Protein AF-A0A1B9DKJ1-F1 (afdb_monomer_lite)

Organism: NCBI:txid1763534

Secondary structure (DSSP, 8-state):
---TT--EEESS-GGGS-HHHHHHHHHHHHHHHHHSSHHHHHHHHIIIIIHHHSPPPPTTSTTHHHHHHHHHHHHHHHHHHHHHHEEE-

Foldseek 3Di:
DQPPQWAKDWPDDLVPDDPLLNVLLVLLSVLCSVQVDDVRSLVVCCVPPLCVPLNQDDPPDPCRVVSVVVSVVSSVSSVCSCVPTMDID

Sequence (89 aa):
MIDKTQRWILNVPQEELTLQQRKDAMIMLGMLNVCGDYATAIIKVKELWVNGILPLIPTNDEGYNARKVARHLAMKRLKNAYFFHITQA

Radius of gyration: 14.61 Å; chains: 1; bounding box: 38×31×33 Å

Structure (mmCIF, N/CA/C/O backbone):
data_AF-A0A1B9DKJ1-F1
#
_entry.id   AF-A0A1B9DKJ1-F1
#
loop_
_atom_site.group_PDB
_atom_site.id
_atom_site.type_symbol
_atom_site.label_atom_id
_atom_site.label_alt_id
_atom_site.label_comp_id
_atom_site.label_asym_id
_atom_site.label_entity_id
_atom_site.label_seq_id
_atom_site.pdbx_PDB_ins_code
_atom_site.Cartn_x
_atom_site.Cartn_y
_atom_site.Cartn_z
_atom_site.occupancy
_atom_site.B_iso_or_equiv
_atom_site.auth_seq_id
_atom_site.auth_comp_id
_atom_site.auth_asym_id
_atom_site.auth_atom_id
_atom_site.pdbx_PDB_model_num
ATOM 1 N N . MET A 1 1 ? -17.622 -17.036 4.598 1.00 42.88 1 MET A N 1
ATOM 2 C CA . MET A 1 1 ? -18.326 -15.887 5.208 1.00 42.88 1 MET A CA 1
ATOM 3 C C . MET A 1 1 ? -17.260 -14.950 5.739 1.00 42.88 1 MET A C 1
ATOM 5 O O . MET A 1 1 ? -16.457 -15.411 6.533 1.00 42.88 1 MET A O 1
ATOM 9 N N . ILE A 1 2 ? -17.180 -13.707 5.256 1.00 50.03 2 ILE A N 1
ATOM 10 C CA . ILE A 1 2 ? -16.305 -12.701 5.878 1.00 50.03 2 ILE A CA 1
ATOM 11 C C . ILE A 1 2 ? -16.949 -12.377 7.221 1.00 50.03 2 ILE A C 1
ATOM 13 O O . ILE A 1 2 ? -18.091 -11.907 7.247 1.00 50.03 2 ILE A O 1
ATOM 17 N N . ASP A 1 3 ? -16.266 -12.716 8.308 1.00 48.84 3 ASP A N 1
ATOM 18 C CA . ASP A 1 3 ? -16.691 -12.356 9.651 1.00 48.84 3 ASP A CA 1
ATOM 19 C C . ASP A 1 3 ? -16.769 -10.824 9.726 1.00 48.84 3 ASP A C 1
ATOM 21 O O . ASP A 1 3 ? -15.773 -10.119 9.568 1.00 48.84 3 ASP A O 1
ATOM 25 N N . LYS A 1 4 ? -17.987 -10.287 9.838 1.00 53.44 4 LYS A N 1
ATOM 26 C CA . LYS A 1 4 ? -18.231 -8.836 9.797 1.00 53.44 4 LYS A CA 1
ATOM 27 C C . LYS A 1 4 ? -17.841 -8.142 11.104 1.00 53.44 4 LYS A C 1
ATOM 29 O O . LYS A 1 4 ? -17.998 -6.927 11.186 1.00 53.44 4 LYS A O 1
ATOM 34 N N . THR A 1 5 ? -17.384 -8.893 12.104 1.00 59.22 5 THR A N 1
ATOM 35 C CA . THR A 1 5 ? -17.098 -8.377 13.446 1.00 59.22 5 THR A CA 1
ATOM 36 C C . THR A 1 5 ? -15.740 -7.687 13.564 1.00 59.22 5 THR A C 1
ATOM 38 O O . THR A 1 5 ? -15.569 -6.899 14.482 1.00 59.22 5 THR A O 1
ATOM 41 N N . GLN A 1 6 ? -14.814 -7.887 12.617 1.00 70.31 6 GLN A N 1
ATOM 42 C CA . GLN A 1 6 ? -13.531 -7.174 12.576 1.00 70.31 6 GLN A CA 1
ATOM 43 C C . GLN A 1 6 ? -13.336 -6.488 11.224 1.00 70.31 6 GLN A C 1
ATOM 45 O O . GLN A 1 6 ? -12.760 -7.043 10.287 1.00 70.31 6 GLN A O 1
ATOM 50 N N . ARG A 1 7 ? -13.850 -5.260 11.107 1.00 88.19 7 ARG A N 1
ATOM 51 C CA . ARG A 1 7 ? -13.582 -4.395 9.952 1.00 88.19 7 ARG A CA 1
ATOM 52 C C . ARG A 1 7 ? -12.423 -3.463 10.250 1.00 88.19 7 ARG A C 1
ATOM 54 O O . ARG A 1 7 ? -12.314 -2.907 11.335 1.00 88.19 7 ARG A O 1
ATOM 61 N N . TRP A 1 8 ? -11.592 -3.253 9.243 1.00 93.88 8 TRP A N 1
ATOM 62 C CA . TRP A 1 8 ? -10.532 -2.260 9.286 1.00 93.88 8 TRP A CA 1
ATOM 63 C C . TRP A 1 8 ? -11.097 -0.905 8.864 1.00 93.88 8 TRP A C 1
ATOM 65 O O . TRP A 1 8 ? -11.793 -0.812 7.846 1.00 93.88 8 TRP A O 1
ATOM 75 N N . ILE A 1 9 ? -10.793 0.137 9.634 1.00 95.38 9 ILE A N 1
ATOM 76 C CA . ILE A 1 9 ? -11.256 1.515 9.431 1.00 95.38 9 ILE A CA 1
ATOM 77 C C . ILE A 1 9 ? -10.088 2.498 9.535 1.00 95.38 9 ILE A C 1
ATOM 79 O O . ILE A 1 9 ? -9.001 2.139 9.989 1.00 95.38 9 ILE A O 1
ATOM 83 N N .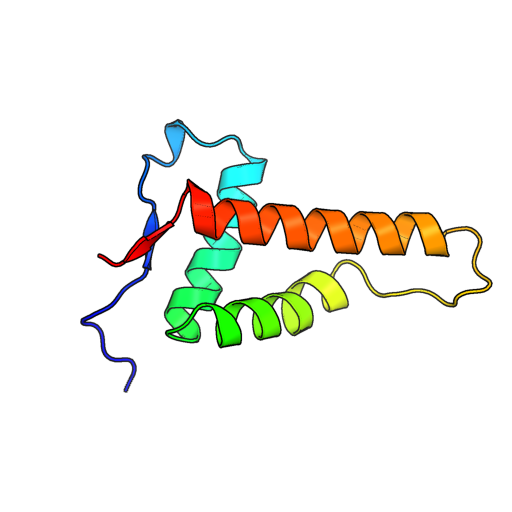 LEU A 1 10 ? -10.309 3.750 9.129 1.00 95.94 10 LEU A N 1
ATOM 84 C CA . LEU A 1 10 ? -9.363 4.819 9.441 1.00 95.94 10 LEU A CA 1
ATOM 85 C C . LEU A 1 10 ? -9.420 5.155 10.933 1.00 95.94 10 LEU A C 1
ATOM 87 O O . LEU A 1 10 ? -10.503 5.211 11.509 1.00 95.94 10 LEU A O 1
ATOM 91 N N . ASN A 1 11 ? -8.263 5.415 11.538 1.00 94.50 11 ASN A N 1
ATOM 92 C CA . ASN A 1 11 ? -8.167 5.908 12.918 1.00 94.50 11 ASN A CA 1
ATOM 93 C C . ASN A 1 11 ? -8.186 7.448 13.012 1.00 94.50 11 ASN A C 1
ATOM 95 O O . ASN A 1 11 ? -8.189 7.990 14.113 1.00 94.50 11 ASN A O 1
ATOM 99 N N . VAL A 1 12 ? -8.184 8.138 11.868 1.00 92.56 12 VAL A N 1
ATOM 100 C CA . VAL A 1 12 ? -8.231 9.599 11.743 1.00 92.56 12 VAL A CA 1
ATOM 101 C C . VAL A 1 12 ? -9.272 10.011 10.696 1.00 92.56 12 VAL A C 1
ATOM 103 O O . VAL A 1 12 ? -9.538 9.239 9.764 1.00 92.56 12 VAL A O 1
ATOM 106 N N . PRO A 1 13 ? -9.851 11.220 10.800 1.00 93.62 13 PRO A N 1
ATOM 107 C CA . PRO A 1 13 ? -10.680 11.793 9.745 1.00 93.62 13 PRO A CA 1
ATOM 108 C C . PRO A 1 13 ? -9.933 11.856 8.407 1.00 93.62 13 PRO A C 1
ATOM 110 O O . PRO A 1 13 ? -8.723 12.091 8.353 1.00 93.62 13 PRO A O 1
ATOM 113 N N . GLN A 1 14 ? -10.648 11.668 7.294 1.00 91.56 14 GLN A N 1
ATOM 114 C CA . GLN A 1 14 ? -10.023 11.706 5.966 1.00 91.56 14 GLN A CA 1
ATOM 115 C C . GLN A 1 14 ? -9.434 13.084 5.666 1.00 91.56 14 GLN A C 1
ATOM 117 O O . GLN A 1 14 ? -8.417 13.189 4.984 1.00 91.56 14 GLN A O 1
ATOM 122 N N . GLU A 1 15 ? -10.062 14.134 6.183 1.00 94.44 15 GLU A N 1
ATOM 123 C CA . GLU A 1 15 ? -9.716 15.538 6.001 1.00 94.44 15 GLU A CA 1
ATOM 124 C C . GLU A 1 15 ? -8.280 15.840 6.449 1.00 94.44 15 GLU A C 1
ATOM 126 O O . GLU A 1 15 ? -7.595 16.627 5.798 1.00 94.44 15 GLU A O 1
ATOM 131 N N . GLU A 1 16 ? -7.800 15.141 7.479 1.00 94.69 16 GLU A N 1
ATOM 132 C CA . GLU A 1 16 ? -6.460 15.296 8.058 1.00 94.69 16 GLU A CA 1
ATOM 133 C C . GLU A 1 16 ? -5.359 14.611 7.235 1.00 94.69 16 GLU A C 1
ATOM 135 O O . GLU A 1 16 ? -4.170 14.879 7.407 1.00 94.69 16 GLU A O 1
ATOM 140 N N . LEU A 1 17 ? -5.738 13.738 6.300 1.00 95.31 17 LEU A N 1
ATOM 141 C CA . LEU A 1 17 ? -4.805 13.055 5.414 1.00 95.31 17 LEU A CA 1
ATOM 142 C C . LEU A 1 17 ? -4.547 13.882 4.152 1.00 95.31 17 LEU A C 1
ATOM 144 O O . LEU A 1 17 ? -5.476 14.381 3.510 1.00 95.31 17 LEU A O 1
ATOM 148 N N . THR A 1 18 ? -3.289 13.932 3.709 1.00 96.44 18 THR A N 1
ATOM 149 C CA . THR A 1 18 ? -2.955 14.421 2.362 1.00 96.44 18 THR A CA 1
ATOM 150 C C . THR A 1 18 ? -3.608 13.541 1.293 1.00 96.44 18 THR A C 1
ATOM 152 O O . THR A 1 18 ? -3.895 12.364 1.520 1.00 96.44 18 THR A O 1
ATOM 155 N N . LEU A 1 19 ? -3.779 14.065 0.074 1.00 95.44 19 LEU A N 1
ATOM 156 C CA . LEU A 1 19 ? -4.358 13.298 -1.037 1.00 95.44 19 LEU A CA 1
ATOM 157 C C . LEU A 1 19 ? -3.635 11.960 -1.276 1.00 95.44 19 LEU A C 1
ATOM 159 O O . LEU A 1 19 ? -4.277 10.953 -1.574 1.00 95.44 19 LEU A O 1
ATOM 163 N N . GLN A 1 20 ? -2.307 11.939 -1.136 1.00 93.19 20 GLN A N 1
ATOM 164 C CA . GLN A 1 20 ? -1.522 10.718 -1.301 1.00 93.19 20 GLN A CA 1
ATOM 165 C C . GLN A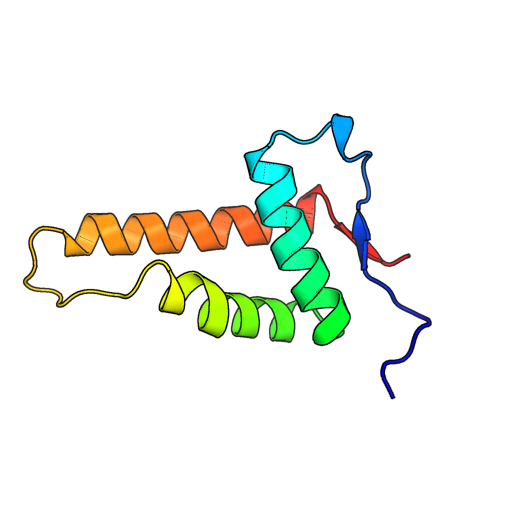 1 20 ? -1.790 9.717 -0.169 1.00 93.19 20 GLN A C 1
ATOM 167 O O . GLN A 1 20 ? -2.037 8.547 -0.451 1.00 93.19 20 GLN A O 1
ATOM 172 N N . GLN A 1 21 ? -1.816 10.174 1.087 1.00 95.25 21 GLN A N 1
ATOM 173 C CA . GLN A 1 21 ? -2.146 9.319 2.232 1.00 95.25 21 GLN A CA 1
ATOM 174 C C . GLN A 1 21 ? -3.560 8.749 2.128 1.00 95.25 21 GLN A C 1
ATOM 176 O O . GLN A 1 21 ? -3.736 7.564 2.383 1.00 95.25 21 GLN A O 1
ATOM 181 N N . ARG A 1 22 ? -4.548 9.543 1.689 1.00 96.00 22 ARG A N 1
ATOM 182 C CA . ARG A 1 22 ? -5.916 9.050 1.450 1.00 96.00 22 ARG A CA 1
ATOM 183 C C . ARG A 1 22 ? -5.920 7.911 0.440 1.00 96.00 22 ARG A C 1
ATOM 185 O O . ARG A 1 22 ? -6.499 6.866 0.706 1.00 96.00 22 ARG A O 1
ATOM 192 N N . LYS A 1 23 ? -5.249 8.085 -0.703 1.00 93.81 23 LYS A N 1
ATOM 193 C CA . LYS A 1 23 ? -5.158 7.042 -1.737 1.00 93.81 23 LYS A CA 1
ATOM 194 C C . LYS A 1 23 ? -4.516 5.769 -1.189 1.00 93.81 23 LY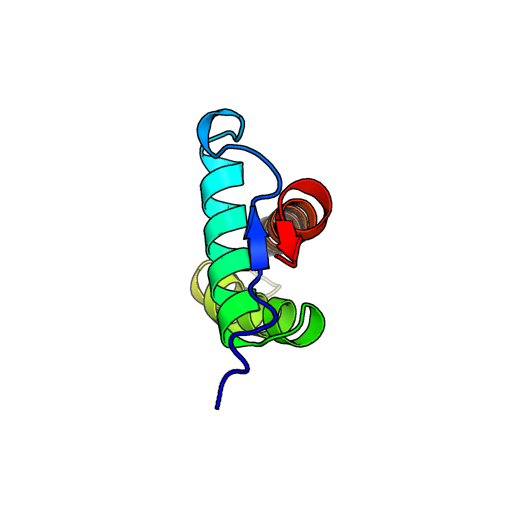S A C 1
ATOM 196 O O . LYS A 1 23 ? -5.089 4.693 -1.334 1.00 93.81 23 LYS A O 1
ATOM 201 N N . ASP A 1 24 ? -3.363 5.901 -0.537 1.00 94.75 24 ASP A N 1
ATOM 202 C CA . ASP A 1 24 ? -2.626 4.760 0.011 1.00 94.75 24 ASP A CA 1
ATOM 203 C C . ASP A 1 24 ? -3.438 4.045 1.113 1.00 94.75 24 ASP A C 1
ATOM 205 O O . ASP A 1 24 ? -3.525 2.816 1.118 1.00 94.75 24 ASP A O 1
ATOM 209 N N . ALA A 1 25 ? -4.108 4.798 1.993 1.00 95.88 25 ALA A N 1
ATOM 210 C CA . ALA A 1 25 ? -4.960 4.250 3.045 1.00 95.88 25 ALA A CA 1
ATOM 211 C C . ALA A 1 25 ? -6.200 3.544 2.484 1.00 95.88 25 ALA A C 1
ATOM 213 O O . ALA A 1 25 ? -6.517 2.446 2.927 1.00 95.88 25 ALA A O 1
ATOM 214 N N . MET A 1 26 ? -6.860 4.105 1.467 1.00 94.38 26 MET A N 1
ATOM 215 C CA . MET A 1 26 ? -8.031 3.481 0.839 1.00 94.38 26 MET A CA 1
ATOM 216 C C . MET A 1 26 ? -7.684 2.169 0.127 1.00 94.38 26 MET A C 1
ATOM 218 O O . MET A 1 26 ? -8.427 1.195 0.246 1.00 94.38 26 MET A O 1
ATOM 222 N N . ILE A 1 27 ? -6.543 2.111 -0.569 1.00 93.62 27 ILE A N 1
ATOM 223 C CA . ILE A 1 27 ? -6.054 0.868 -1.188 1.00 93.62 27 ILE A CA 1
ATOM 224 C C . ILE A 1 27 ? -5.816 -0.193 -0.110 1.00 93.62 27 ILE A C 1
ATOM 226 O O . ILE A 1 27 ? -6.276 -1.329 -0.240 1.00 93.62 27 ILE A O 1
ATOM 230 N N . MET A 1 28 ? -5.119 0.181 0.966 1.00 95.44 28 MET A N 1
ATOM 231 C CA . MET A 1 28 ? -4.789 -0.751 2.039 1.00 95.44 28 MET A CA 1
ATOM 232 C C . MET A 1 28 ? -6.040 -1.215 2.797 1.00 95.44 28 MET A C 1
ATOM 234 O O . MET A 1 28 ? -6.191 -2.409 3.035 1.00 95.44 28 MET A O 1
ATOM 238 N N . LEU A 1 29 ? -6.976 -0.312 3.105 1.00 94.88 29 LEU A N 1
ATOM 239 C CA . LEU A 1 29 ? -8.258 -0.635 3.739 1.00 94.88 29 LEU A CA 1
ATOM 240 C C . LEU A 1 29 ? -9.103 -1.588 2.905 1.00 94.88 29 LEU A C 1
ATOM 242 O O . LEU A 1 29 ? -9.674 -2.530 3.454 1.00 94.88 29 LEU A O 1
ATOM 246 N N . GLY A 1 30 ? -9.191 -1.359 1.593 1.00 93.69 30 GLY A N 1
ATOM 247 C CA . GLY A 1 30 ? -9.904 -2.265 0.697 1.00 93.69 30 GLY A CA 1
ATOM 248 C C . GLY A 1 30 ? -9.329 -3.678 0.774 1.00 93.69 30 GLY A C 1
ATOM 249 O O . GLY A 1 30 ? -10.066 -4.647 0.920 1.00 93.69 30 GLY A O 1
ATOM 250 N N . MET A 1 31 ? -8.002 -3.791 0.770 1.00 93.56 31 MET A N 1
ATOM 251 C CA . MET A 1 31 ? -7.315 -5.083 0.798 1.00 93.56 31 MET A CA 1
ATOM 252 C C . MET A 1 31 ? -7.407 -5.767 2.160 1.00 93.56 31 MET A C 1
ATOM 254 O O . MET A 1 31 ? -7.651 -6.967 2.211 1.00 93.56 31 MET A O 1
ATOM 258 N N . LEU A 1 32 ? -7.296 -5.018 3.255 1.00 94.38 32 LEU A N 1
ATOM 259 C CA . LEU A 1 32 ? -7.483 -5.533 4.612 1.00 94.38 32 LEU A CA 1
ATOM 260 C C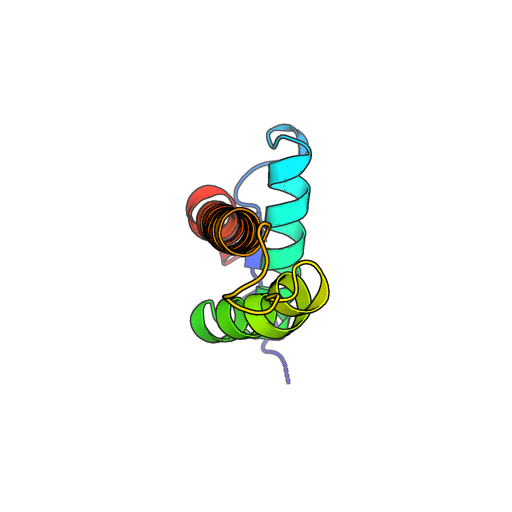 . LEU A 1 32 ? -8.901 -6.057 4.835 1.00 94.38 32 LEU A C 1
ATOM 262 O O . LEU A 1 32 ? -9.072 -7.146 5.367 1.00 94.38 32 LEU A O 1
ATOM 266 N N . ASN A 1 33 ? -9.919 -5.329 4.376 1.00 94.00 33 ASN A N 1
ATOM 267 C CA . ASN A 1 33 ? -11.310 -5.761 4.522 1.00 94.00 33 ASN A CA 1
ATOM 268 C C . ASN A 1 33 ? -11.683 -6.938 3.603 1.00 94.00 33 ASN A C 1
ATOM 270 O O . ASN A 1 33 ? -12.655 -7.637 3.878 1.00 94.00 33 ASN A O 1
ATOM 274 N N . VAL A 1 34 ? -10.922 -7.175 2.530 1.00 92.00 34 VAL A N 1
ATOM 275 C CA . VAL A 1 34 ? -11.061 -8.374 1.685 1.00 92.00 34 VAL A CA 1
ATOM 276 C C . VAL A 1 34 ? -10.305 -9.567 2.273 1.00 92.00 34 VAL A C 1
ATOM 278 O O . VAL A 1 34 ? -10.814 -10.683 2.239 1.00 92.00 34 VAL A O 1
ATOM 281 N N . CYS A 1 35 ? -9.094 -9.348 2.791 1.00 92.38 35 CYS A N 1
ATOM 282 C CA . CYS A 1 35 ? -8.191 -10.422 3.209 1.00 92.38 35 CYS A CA 1
ATOM 283 C C . CYS A 1 35 ? -8.324 -10.805 4.690 1.00 92.38 35 CYS A C 1
ATOM 285 O O . CYS A 1 35 ? -7.901 -11.890 5.067 1.00 92.38 35 CYS A O 1
ATOM 287 N N . GLY A 1 36 ? -8.881 -9.933 5.530 1.00 90.00 36 GLY A N 1
ATOM 288 C CA . GLY A 1 36 ? -9.029 -10.130 6.974 1.00 90.00 36 GLY A CA 1
ATOM 289 C C . GLY A 1 36 ? -7.782 -9.765 7.783 1.00 90.00 36 GLY A C 1
ATOM 290 O O . GLY A 1 36 ? -7.909 -9.175 8.854 1.00 90.00 36 GLY A O 1
ATOM 291 N N . ASP A 1 37 ? -6.583 -10.029 7.259 1.00 91.38 37 ASP A N 1
ATOM 292 C CA . ASP A 1 37 ? -5.320 -9.782 7.959 1.00 91.38 37 ASP A CA 1
ATOM 293 C C . ASP A 1 37 ? -4.290 -8.989 7.133 1.00 91.38 37 ASP A C 1
ATOM 295 O O . ASP A 1 37 ? -4.314 -8.940 5.899 1.00 91.38 37 ASP A O 1
ATOM 299 N N . TYR A 1 38 ? -3.344 -8.367 7.842 1.00 92.06 38 TYR A N 1
ATOM 300 C CA . TYR A 1 38 ? -2.294 -7.535 7.255 1.00 92.06 38 TYR A CA 1
ATOM 301 C C . TYR A 1 38 ? -1.316 -8.310 6.360 1.00 92.06 38 TYR A C 1
ATOM 303 O O . TYR A 1 38 ? -0.901 -7.790 5.319 1.00 92.06 38 TYR A O 1
ATOM 311 N N . ALA A 1 39 ? -0.929 -9.530 6.741 1.00 93.50 39 ALA A N 1
ATOM 312 C CA . ALA A 1 39 ? 0.068 -10.303 6.006 1.00 93.50 39 ALA A CA 1
ATOM 313 C C . ALA A 1 39 ? -0.474 -10.731 4.635 1.00 93.50 39 ALA A C 1
ATOM 315 O O . ALA A 1 39 ? 0.201 -10.567 3.616 1.00 93.50 39 ALA A O 1
ATOM 316 N N . THR A 1 40 ? -1.721 -11.187 4.580 1.00 94.62 40 THR A N 1
ATOM 317 C CA . THR A 1 40 ? -2.389 -11.524 3.321 1.00 94.62 40 THR A CA 1
ATOM 318 C C . THR A 1 40 ? -2.665 -10.268 2.489 1.00 94.62 40 THR A C 1
ATOM 320 O O . THR A 1 40 ? -2.379 -10.245 1.286 1.00 94.62 40 THR A O 1
ATOM 323 N N . ALA A 1 41 ? -3.131 -9.182 3.118 1.00 94.94 41 ALA A N 1
ATOM 324 C CA . ALA A 1 41 ? -3.406 -7.923 2.426 1.00 94.94 41 ALA A CA 1
ATOM 325 C C . ALA A 1 41 ? -2.155 -7.339 1.752 1.00 94.94 41 ALA A C 1
ATOM 327 O O . ALA A 1 41 ? -2.218 -6.923 0.595 1.00 94.94 41 ALA A O 1
ATOM 328 N N . ILE A 1 42 ? -0.996 -7.341 2.423 1.00 95.00 42 ILE A N 1
ATOM 329 C CA . ILE A 1 42 ? 0.230 -6.765 1.853 1.00 95.00 42 ILE A CA 1
ATOM 330 C C . ILE A 1 42 ? 0.767 -7.589 0.674 1.00 95.00 42 ILE A C 1
ATOM 332 O O . ILE A 1 42 ? 1.306 -7.018 -0.280 1.00 95.00 42 ILE A O 1
ATOM 336 N N . ILE A 1 43 ? 0.587 -8.915 0.704 1.00 94.81 43 ILE A N 1
ATOM 337 C CA . ILE A 1 43 ? 0.902 -9.800 -0.425 1.00 94.81 43 ILE A CA 1
ATOM 338 C C . ILE A 1 43 ? -0.005 -9.450 -1.607 1.00 94.81 43 ILE A C 1
ATOM 340 O O . ILE A 1 43 ? 0.498 -9.171 -2.698 1.00 94.81 43 ILE A O 1
ATOM 344 N N . LYS A 1 44 ? -1.322 -9.358 -1.382 1.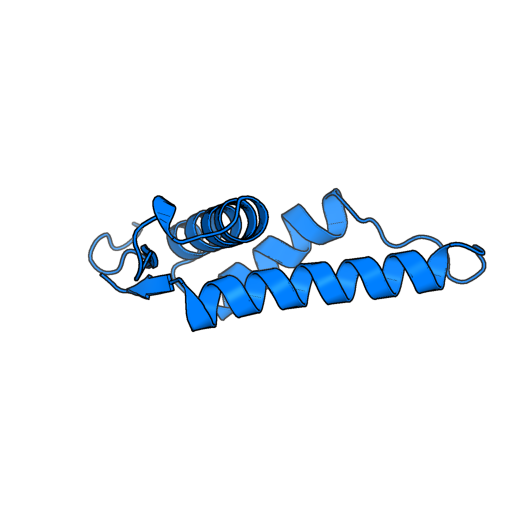00 93.38 44 LYS A N 1
ATOM 345 C CA . LYS A 1 44 ? -2.291 -9.040 -2.440 1.00 93.38 44 LYS A CA 1
ATOM 346 C C . LYS A 1 44 ? -2.100 -7.651 -3.037 1.00 93.38 44 LYS A C 1
ATOM 348 O O . LYS A 1 44 ? -2.145 -7.505 -4.256 1.00 93.38 44 LYS A O 1
ATOM 353 N N . VAL A 1 45 ? -1.798 -6.646 -2.219 1.00 93.31 45 VAL A N 1
ATOM 354 C CA . VAL A 1 45 ? -1.444 -5.299 -2.692 1.00 93.31 45 VAL A CA 1
ATOM 355 C C . VAL A 1 45 ? -0.202 -5.337 -3.581 1.00 93.31 45 VAL A C 1
ATOM 357 O O . VAL A 1 45 ? -0.174 -4.712 -4.641 1.00 93.31 45 VAL A O 1
ATOM 360 N N . LYS A 1 46 ? 0.838 -6.075 -3.183 1.00 93.25 46 LYS A N 1
ATOM 361 C CA . LYS A 1 46 ? 2.055 -6.191 -3.992 1.00 93.25 46 LYS A CA 1
ATOM 362 C C . LYS A 1 46 ? 1.760 -6.841 -5.347 1.00 93.25 46 LYS A C 1
ATOM 364 O O . LYS A 1 46 ? 2.238 -6.344 -6.366 1.00 93.25 46 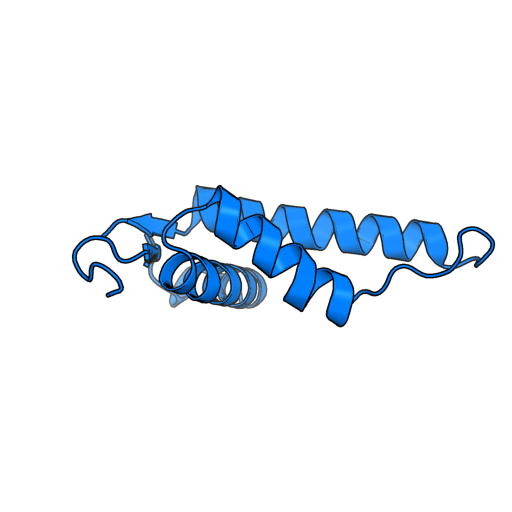LYS A O 1
ATOM 369 N N . GLU A 1 47 ? 0.986 -7.924 -5.350 1.00 91.25 47 GLU A N 1
ATOM 370 C CA . GLU A 1 47 ? 0.600 -8.669 -6.553 1.00 91.25 47 GLU A CA 1
ATOM 371 C C . GLU A 1 47 ? -0.261 -7.840 -7.507 1.00 91.25 47 GLU A C 1
ATOM 373 O O . GLU A 1 47 ? 0.076 -7.713 -8.680 1.00 91.25 47 GLU A O 1
ATOM 378 N N . LEU A 1 48 ? -1.354 -7.263 -7.010 1.00 88.06 48 LEU A N 1
ATOM 379 C CA . LEU A 1 48 ? -2.374 -6.636 -7.851 1.00 88.06 48 LEU A CA 1
ATOM 380 C C . LEU A 1 48 ? -2.048 -5.180 -8.177 1.00 88.06 48 LEU A C 1
ATOM 382 O O . LEU A 1 48 ? -2.276 -4.726 -9.294 1.00 88.06 48 LEU A O 1
ATOM 386 N N . TRP A 1 49 ? -1.502 -4.441 -7.211 1.00 84.88 49 TRP A N 1
ATOM 387 C CA . TRP A 1 49 ? -1.282 -3.006 -7.355 1.00 84.88 49 TRP A CA 1
ATOM 388 C C . TRP A 1 49 ? 0.147 -2.697 -7.790 1.00 84.88 49 TRP A C 1
ATOM 390 O O . TRP A 1 49 ? 0.370 -2.106 -8.843 1.00 84.88 49 TRP A O 1
ATOM 400 N N . VAL A 1 50 ? 1.147 -3.115 -7.008 1.00 86.50 50 VAL A N 1
ATOM 401 C CA . VAL A 1 50 ? 2.537 -2.702 -7.267 1.00 86.50 50 VAL A CA 1
ATOM 402 C C . VAL A 1 50 ? 3.113 -3.386 -8.500 1.00 86.50 50 VAL A C 1
ATOM 404 O O . VAL A 1 50 ? 3.765 -2.726 -9.305 1.00 86.50 50 VAL A O 1
ATOM 407 N N . ASN A 1 51 ? 2.873 -4.683 -8.687 1.00 89.25 51 ASN A N 1
ATOM 408 C CA . ASN A 1 51 ? 3.322 -5.380 -9.892 1.00 89.25 51 ASN A CA 1
ATOM 409 C C . ASN A 1 51 ? 2.520 -4.989 -11.138 1.00 89.25 51 ASN A C 1
ATOM 411 O O . ASN A 1 51 ? 3.113 -4.942 -12.210 1.00 89.25 51 ASN A O 1
ATOM 415 N N . GLY A 1 52 ? 1.231 -4.664 -10.995 1.00 86.00 52 GLY A N 1
ATOM 416 C CA . GLY A 1 52 ? 0.389 -4.224 -12.110 1.00 86.00 52 GLY A CA 1
ATOM 417 C C . GLY A 1 52 ? 0.711 -2.809 -12.599 1.00 86.00 52 GLY A C 1
ATOM 418 O O . GLY A 1 52 ? 0.844 -2.585 -13.796 1.00 86.00 52 GLY A O 1
ATOM 419 N N . ILE A 1 53 ? 0.877 -1.849 -11.683 1.00 85.25 53 ILE A N 1
ATOM 420 C CA . ILE A 1 53 ? 1.060 -0.424 -12.026 1.00 85.25 53 ILE A CA 1
ATOM 421 C C . ILE A 1 53 ? 2.533 -0.068 -12.246 1.00 85.25 53 ILE A C 1
ATOM 423 O O . ILE A 1 53 ? 2.863 0.794 -13.060 1.00 85.25 53 ILE A O 1
ATOM 427 N N . LEU A 1 54 ? 3.439 -0.712 -11.508 1.00 86.12 54 LEU A N 1
ATOM 428 C CA . LEU A 1 54 ? 4.881 -0.482 -11.595 1.00 86.12 54 LEU A CA 1
ATOM 429 C C . LEU A 1 54 ? 5.593 -1.795 -11.933 1.00 86.12 54 LEU A C 1
ATOM 431 O O . LEU A 1 54 ? 6.343 -2.297 -11.089 1.00 86.12 54 LEU A O 1
ATOM 435 N N . PRO A 1 55 ? 5.381 -2.372 -13.129 1.00 90.06 55 PRO A N 1
ATOM 436 C CA . PRO A 1 55 ? 6.028 -3.620 -13.508 1.00 90.06 55 PRO A CA 1
ATOM 437 C C . PRO A 1 55 ? 7.550 -3.486 -13.424 1.00 90.06 55 PRO A C 1
ATOM 439 O O . PRO A 1 55 ? 8.121 -2.416 -13.664 1.00 90.06 55 PRO A O 1
ATOM 442 N N . LEU A 1 56 ? 8.209 -4.572 -13.019 1.00 90.31 56 LEU A N 1
ATOM 443 C CA . LEU A 1 56 ? 9.664 -4.623 -13.013 1.00 90.31 56 LEU A CA 1
ATOM 444 C C . LEU A 1 56 ? 10.135 -4.768 -14.463 1.00 90.31 56 LEU A C 1
ATOM 446 O O . LEU A 1 56 ? 9.682 -5.667 -15.165 1.00 90.31 56 LEU A O 1
ATOM 450 N N . ILE A 1 57 ? 11.019 -3.878 -14.892 1.00 92.56 57 ILE A N 1
ATOM 451 C CA . ILE A 1 57 ? 11.638 -3.942 -16.218 1.00 92.56 57 ILE A CA 1
ATOM 452 C C . ILE A 1 57 ? 12.914 -4.803 -16.160 1.00 92.56 57 ILE A C 1
ATOM 454 O O . ILE A 1 57 ? 13.369 -5.124 -15.054 1.00 92.56 57 ILE A O 1
ATOM 458 N N . PRO A 1 58 ? 13.485 -5.211 -17.305 1.00 95.62 58 PRO A N 1
ATOM 459 C CA . PRO A 1 58 ? 14.747 -5.948 -17.345 1.00 95.62 58 PRO A CA 1
ATOM 460 C C . PRO A 1 58 ? 15.889 -5.234 -16.603 1.00 95.62 58 PRO A C 1
ATOM 462 O O . PRO A 1 58 ? 15.946 -4.009 -16.556 1.00 95.62 58 PRO A O 1
ATOM 465 N N . THR A 1 59 ? 16.819 -5.993 -16.017 1.00 94.75 59 THR A N 1
ATOM 466 C CA . THR A 1 59 ? 17.920 -5.447 -15.192 1.00 94.75 59 THR A CA 1
ATOM 467 C C . THR A 1 59 ? 18.965 -4.662 -15.978 1.00 94.75 59 THR A C 1
ATOM 469 O O . THR A 1 59 ? 19.745 -3.926 -15.384 1.00 94.75 59 THR A O 1
ATOM 472 N N . ASN A 1 60 ? 19.011 -4.862 -17.292 1.00 95.44 60 ASN A N 1
ATOM 473 C CA . ASN A 1 60 ? 19.888 -4.161 -18.225 1.00 95.44 60 ASN A CA 1
ATOM 474 C C . ASN A 1 60 ? 19.280 -2.853 -18.756 1.00 95.44 60 ASN A C 1
ATOM 476 O O . ASN A 1 60 ? 19.954 -2.142 -19.492 1.00 95.44 60 ASN A O 1
ATOM 480 N N . ASP A 1 61 ? 18.030 -2.543 -18.408 1.00 96.38 61 ASP A N 1
ATOM 481 C CA . ASP A 1 61 ? 17.381 -1.288 -18.779 1.00 96.38 61 ASP A CA 1
ATOM 482 C C . ASP A 1 61 ? 17.891 -0.137 -17.892 1.00 96.38 61 ASP A C 1
ATOM 484 O O . ASP A 1 61 ? 17.986 -0.274 -16.666 1.00 96.38 61 ASP A O 1
ATOM 488 N N . GLU A 1 62 ? 18.192 1.019 -18.492 1.00 93.69 62 GLU A N 1
ATOM 489 C CA . GLU A 1 62 ? 18.678 2.214 -17.785 1.00 93.69 62 GLU A CA 1
ATOM 490 C C . GLU A 1 62 ? 17.704 2.683 -16.685 1.00 93.69 62 GLU A C 1
ATOM 492 O O . GLU A 1 62 ? 18.114 3.201 -15.642 1.00 93.69 62 GLU A O 1
ATOM 497 N N . GLY A 1 63 ? 16.402 2.434 -16.856 1.00 93.19 63 GLY A N 1
ATOM 498 C CA . GLY A 1 63 ? 15.360 2.772 -15.891 1.00 93.19 63 GLY A CA 1
ATOM 499 C C . GLY A 1 63 ? 15.211 1.787 -14.725 1.00 93.19 63 GLY A C 1
ATOM 500 O O . GLY A 1 63 ? 14.393 2.031 -13.828 1.00 93.19 63 GLY A O 1
ATOM 501 N N . TYR A 1 64 ? 15.957 0.673 -14.700 1.00 94.75 64 TYR A N 1
ATOM 502 C CA . TYR A 1 64 ? 15.706 -0.434 -13.770 1.00 94.75 64 TYR A CA 1
ATOM 503 C C . TYR A 1 64 ? 15.784 0.006 -12.309 1.00 94.75 64 TYR A C 1
ATOM 505 O O . TYR A 1 64 ? 14.872 -0.245 -11.514 1.00 94.75 64 TYR A O 1
ATOM 513 N N . ASN A 1 65 ? 16.857 0.712 -11.947 1.00 94.62 65 ASN A N 1
ATOM 514 C CA . ASN A 1 65 ? 17.077 1.154 -10.572 1.00 94.62 65 ASN A CA 1
ATOM 515 C C . ASN A 1 65 ? 16.015 2.164 -10.127 1.00 94.62 65 ASN A C 1
ATOM 517 O O . ASN A 1 65 ? 15.480 2.041 -9.023 1.00 94.62 65 ASN A O 1
ATOM 521 N N . ALA A 1 66 ? 15.633 3.099 -11.000 1.00 93.94 66 ALA A N 1
ATOM 522 C CA . ALA A 1 66 ? 14.557 4.045 -10.718 1.00 93.94 66 ALA A CA 1
ATOM 523 C C . ALA A 1 66 ? 13.221 3.317 -10.486 1.00 93.94 66 ALA A C 1
ATOM 525 O O . ALA A 1 66 ? 12.507 3.601 -9.518 1.00 93.94 66 ALA A O 1
ATOM 526 N N . ARG A 1 67 ? 12.901 2.311 -11.313 1.00 93.88 67 ARG A N 1
ATOM 527 C CA . ARG A 1 67 ? 11.693 1.486 -11.157 1.00 93.88 67 ARG A CA 1
ATOM 528 C C . ARG A 1 67 ? 11.722 0.667 -9.866 1.00 93.88 67 ARG A C 1
ATOM 530 O O . ARG A 1 67 ? 10.726 0.633 -9.141 1.00 93.88 67 ARG A O 1
ATOM 537 N N . LYS A 1 68 ? 12.860 0.055 -9.532 1.00 94.50 68 LYS A N 1
ATOM 538 C CA . LYS A 1 68 ? 13.074 -0.682 -8.277 1.00 94.50 68 LYS A CA 1
ATOM 539 C C . LYS A 1 68 ? 12.846 0.212 -7.055 1.00 94.50 68 LYS A C 1
ATOM 541 O O . LYS A 1 68 ? 12.120 -0.182 -6.140 1.00 94.50 68 LYS A O 1
ATOM 546 N N . VAL A 1 69 ? 13.412 1.420 -7.053 1.00 95.12 69 VAL A N 1
ATOM 547 C CA . VAL A 1 69 ? 13.233 2.399 -5.968 1.00 95.12 69 VAL A CA 1
ATOM 548 C C . VAL A 1 69 ? 11.772 2.837 -5.865 1.00 95.12 69 VAL A C 1
ATOM 550 O O . VAL A 1 69 ? 11.206 2.809 -4.772 1.00 95.12 69 VAL A O 1
ATOM 553 N N . ALA A 1 70 ? 11.118 3.156 -6.985 1.00 93.38 70 ALA A N 1
ATOM 554 C CA . ALA A 1 70 ? 9.709 3.547 -6.995 1.00 93.38 70 ALA A CA 1
ATOM 555 C C . ALA A 1 70 ? 8.796 2.458 -6.403 1.00 93.38 70 ALA A C 1
ATOM 557 O O . ALA A 1 70 ? 7.914 2.762 -5.596 1.00 93.38 70 ALA A O 1
ATOM 558 N N . ARG A 1 71 ? 9.043 1.183 -6.736 1.00 94.12 71 ARG A N 1
ATOM 559 C CA . ARG A 1 71 ? 8.321 0.031 -6.167 1.00 94.12 71 ARG A CA 1
ATOM 560 C C . ARG A 1 71 ? 8.530 -0.086 -4.658 1.00 94.12 71 ARG A C 1
ATOM 562 O O . ARG A 1 71 ? 7.566 -0.293 -3.922 1.00 94.12 71 ARG A O 1
ATOM 569 N N . HIS A 1 72 ? 9.767 0.080 -4.187 1.00 94.38 72 HIS A N 1
ATOM 570 C CA . HIS A 1 72 ? 10.071 0.080 -2.755 1.00 94.38 72 HIS A CA 1
ATOM 571 C C . HIS A 1 72 ? 9.340 1.214 -2.021 1.00 94.38 72 HIS A C 1
ATOM 573 O O . HIS A 1 72 ? 8.697 0.970 -0.999 1.00 94.38 72 HIS A O 1
ATOM 579 N N . LEU A 1 73 ? 9.379 2.434 -2.565 1.00 94.75 73 LEU A N 1
ATOM 580 C CA . LEU A 1 73 ? 8.692 3.592 -1.992 1.00 94.75 73 LEU A CA 1
ATOM 581 C C . LEU A 1 73 ? 7.172 3.404 -1.966 1.00 94.75 73 LEU A C 1
ATOM 583 O O . LEU A 1 73 ? 6.550 3.730 -0.959 1.00 94.75 73 LEU A O 1
ATOM 587 N N . ALA A 1 74 ? 6.577 2.841 -3.021 1.00 93.25 74 ALA A N 1
ATOM 588 C CA . ALA A 1 74 ? 5.148 2.531 -3.050 1.00 93.25 74 ALA A CA 1
ATOM 589 C C . ALA A 1 74 ? 4.757 1.571 -1.916 1.00 93.25 74 ALA A C 1
ATOM 591 O O . ALA A 1 74 ? 3.857 1.876 -1.135 1.00 93.25 74 ALA A O 1
ATOM 592 N N . MET A 1 75 ? 5.490 0.464 -1.756 1.00 95.19 75 MET A N 1
ATOM 593 C CA . MET A 1 75 ? 5.250 -0.474 -0.654 1.00 95.19 75 MET A CA 1
ATOM 594 C C . MET A 1 75 ? 5.451 0.178 0.715 1.00 95.19 75 MET A C 1
ATOM 596 O O . MET A 1 75 ? 4.668 -0.068 1.628 1.00 95.19 75 MET A O 1
ATOM 600 N N . LYS A 1 76 ? 6.480 1.020 0.873 1.00 95.81 76 LYS A N 1
ATOM 601 C CA . LYS A 1 76 ? 6.733 1.741 2.126 1.00 95.81 76 LYS A CA 1
ATOM 602 C C . LYS A 1 76 ? 5.559 2.651 2.495 1.00 95.81 76 LYS A C 1
ATOM 604 O O . LYS A 1 76 ? 5.133 2.632 3.644 1.00 95.81 76 LYS A O 1
ATOM 609 N N . ARG A 1 77 ? 5.005 3.402 1.538 1.00 95.19 77 ARG A N 1
ATOM 610 C CA . ARG A 1 77 ? 3.846 4.276 1.787 1.00 95.19 77 ARG A CA 1
ATOM 611 C C . ARG A 1 77 ? 2.605 3.498 2.218 1.00 95.19 77 ARG A C 1
ATOM 613 O O . ARG A 1 77 ? 1.963 3.888 3.183 1.00 95.19 77 ARG A O 1
ATOM 620 N N . LEU A 1 78 ? 2.317 2.372 1.568 1.00 94.81 78 LEU A N 1
ATOM 621 C CA . LEU A 1 78 ? 1.179 1.515 1.918 1.00 94.81 78 LEU A CA 1
ATOM 622 C C . LEU A 1 78 ? 1.318 0.912 3.324 1.00 94.81 78 LEU A C 1
ATOM 624 O O . LEU A 1 78 ? 0.364 0.910 4.096 1.00 94.81 78 LEU A O 1
ATOM 628 N N . LYS A 1 79 ? 2.529 0.471 3.693 1.00 95.88 79 LYS A N 1
ATOM 629 C CA . LYS A 1 79 ? 2.821 0.031 5.066 1.00 95.88 79 LYS A CA 1
ATOM 630 C C . LYS A 1 79 ? 2.629 1.159 6.074 1.00 95.88 79 LYS A C 1
ATOM 632 O O . LYS A 1 79 ? 2.022 0.945 7.114 1.00 95.88 79 LYS A O 1
ATOM 637 N N . ASN A 1 80 ? 3.114 2.359 5.762 1.00 96.00 80 ASN A N 1
ATOM 638 C CA . ASN A 1 80 ? 2.916 3.520 6.624 1.00 96.00 80 ASN A CA 1
ATOM 639 C C . ASN A 1 80 ? 1.425 3.842 6.789 1.00 96.00 80 ASN A C 1
ATOM 641 O O . ASN A 1 80 ? 0.992 4.112 7.901 1.00 96.00 80 ASN A O 1
ATOM 645 N N . ALA A 1 81 ? 0.629 3.755 5.721 1.00 95.31 81 ALA A N 1
ATOM 646 C CA . ALA A 1 81 ? -0.812 3.963 5.815 1.00 95.31 81 ALA A CA 1
ATOM 647 C C . ALA A 1 81 ? -1.472 2.980 6.796 1.00 95.31 81 ALA A C 1
ATOM 649 O O . ALA A 1 81 ? -2.284 3.401 7.611 1.00 95.31 81 ALA A O 1
ATOM 650 N N . TYR A 1 82 ? -1.064 1.706 6.783 1.00 95.50 82 TYR A N 1
ATOM 651 C CA . TYR A 1 82 ? -1.499 0.736 7.789 1.00 95.50 82 TYR A CA 1
ATOM 652 C C . TYR A 1 82 ? -1.119 1.156 9.214 1.00 95.50 82 TYR A C 1
ATOM 654 O O . TYR A 1 82 ? -1.993 1.289 10.060 1.00 95.50 82 TYR A O 1
ATOM 662 N N . PHE A 1 83 ? 0.168 1.397 9.473 1.00 95.31 83 PHE A N 1
ATOM 663 C CA . PHE A 1 83 ? 0.649 1.635 10.837 1.00 95.31 83 PHE A CA 1
ATOM 664 C C . PHE A 1 83 ? 0.188 2.961 11.446 1.00 95.31 83 PHE A C 1
ATOM 666 O O . PHE A 1 83 ? 0.057 3.046 12.663 1.00 95.31 83 PHE A O 1
ATOM 673 N N . PHE A 1 84 ? -0.021 3.994 10.630 1.00 95.44 84 PHE A N 1
ATOM 674 C CA . PHE A 1 84 ? -0.326 5.334 11.131 1.00 95.44 84 PHE A CA 1
ATOM 675 C C . PHE A 1 84 ? -1.796 5.718 11.006 1.00 95.44 84 PHE A C 1
ATOM 677 O O . PHE A 1 84 ? -2.253 6.560 11.777 1.00 95.44 84 PHE A O 1
ATOM 684 N N . HIS A 1 85 ? -2.527 5.150 10.043 1.00 94.88 85 HIS A N 1
ATOM 685 C CA . HIS A 1 85 ? -3.846 5.662 9.661 1.00 94.88 85 HIS A CA 1
ATOM 686 C C . HIS A 1 85 ? -4.979 4.637 9.770 1.00 94.88 85 HIS A C 1
ATOM 688 O O . HIS A 1 85 ? -6.128 4.997 9.524 1.00 94.88 85 HIS A O 1
ATOM 694 N N . ILE A 1 86 ? -4.695 3.371 10.096 1.00 95.38 86 ILE A N 1
ATOM 695 C CA . ILE A 1 86 ? -5.684 2.286 10.070 1.00 95.38 86 ILE A CA 1
ATOM 696 C C . ILE A 1 86 ? -5.732 1.570 11.424 1.00 95.38 86 ILE A C 1
ATOM 698 O O . ILE A 1 86 ? -4.703 1.298 12.035 1.00 95.38 86 ILE A O 1
ATOM 702 N N . THR A 1 87 ? -6.941 1.234 11.872 1.00 94.38 87 THR A N 1
ATOM 703 C CA . THR A 1 87 ? -7.202 0.431 13.075 1.00 94.38 87 THR A CA 1
ATOM 704 C C . THR A 1 87 ? -8.313 -0.587 12.811 1.00 94.38 87 THR A C 1
ATOM 706 O O . THR A 1 87 ? -9.034 -0.487 11.816 1.00 94.38 87 THR A O 1
ATOM 709 N N . GLN A 1 88 ? -8.452 -1.578 13.689 1.00 90.19 88 GLN A N 1
ATOM 710 C CA . GLN A 1 88 ? -9.653 -2.413 13.744 1.00 90.19 88 GLN A CA 1
ATOM 711 C C . GLN A 1 88 ? -10.764 -1.656 14.487 1.00 90.19 88 GLN A C 1
ATOM 713 O O . GLN A 1 88 ? -10.470 -0.935 15.445 1.00 90.19 88 GLN A O 1
ATOM 718 N N . ALA A 1 89 ? -11.993 -1.774 13.983 1.00 82.12 89 ALA A N 1
ATOM 719 C CA . ALA A 1 89 ? -13.212 -1.223 14.575 1.00 82.12 89 ALA A CA 1
ATOM 720 C C . ALA A 1 89 ? -13.766 -2.113 15.691 1.00 82.12 89 ALA A C 1
ATOM 722 O O . ALA A 1 89 ? -13.604 -3.350 15.577 1.00 82.12 89 ALA A O 1
#

pLDDT: mean 90.65, std 10.46, range [42.88, 96.44]